Protein AF-A0A6M0R9J8-F1 (afdb_monomer)

pLDDT: mean 78.41, std 11.61, range [48.84, 94.06]

Secondary structure (DSSP, 8-state):
--SSHHHHHHHHHHHHHHHHHHHHHHHHHHHHHHHHHHHHHHHHHHHHHHS-HHHHHHHHHHHHHHHHHHHHHHHHHHHHH----TTHHHHHHHHHHHHHHHH--SHHHHHHHHHHHHHHHHHHHHHHHHHHHHHHHHHTT--

Foldseek 3Di:
DPPPVVVVVVVVVVVVVVLLVVLVVLLVVLVVVLVVLVVVLVVLVVVLVVDDDVVNVVSVLVSLVSVLVSVVSNVSSVPSNPPCVVPVVVSVLVSLVSNCVSPVPDPVSSVVSVVVSVVSVVVVVVVVVVVVVVVVVVVVVVD

Sequence (143 aa):
MKNSNNYLENFKSKIISVVMWVEIILAIIIIISVILGSKDLIDFIIQIFSLSAVSSYDMFQKFLSHILLLVIGLEMALMLVKHTPNSIMEVMLYAVARKLLVYGTSALEILLGVLSLVCIFFIKRYLVSSKNDNLIKNENISN

Structure (mmCIF, N/CA/C/O backbone):
data_AF-A0A6M0R9J8-F1
#
_entry.id   AF-A0A6M0R9J8-F1
#
loop_
_atom_site.group_PDB
_atom_site.id
_atom_site.type_symbol
_atom_site.label_atom_id
_atom_site.label_alt_id
_atom_site.label_comp_id
_atom_site.label_asym_id
_atom_site.label_entity_id
_atom_site.label_seq_id
_atom_site.pdbx_PDB_ins_code
_atom_site.Cartn_x
_atom_site.Cartn_y
_atom_site.Cartn_z
_atom_site.occupancy
_atom_site.B_iso_or_equiv
_atom_site.auth_seq_id
_atom_site.auth_comp_id
_atom_site.auth_asym_id
_atom_site.auth_atom_id
_atom_site.pdbx_PDB_model_num
ATOM 1 N N . MET A 1 1 ? -26.645 -5.667 40.399 1.00 48.84 1 MET A N 1
ATOM 2 C CA . MET A 1 1 ? -26.112 -6.217 39.130 1.00 48.84 1 MET A CA 1
ATOM 3 C C . MET A 1 1 ? -25.477 -5.093 38.282 1.00 48.84 1 MET A C 1
ATOM 5 O O . MET A 1 1 ? -25.949 -4.806 37.196 1.00 48.84 1 MET A O 1
ATOM 9 N N . LYS A 1 2 ? -24.442 -4.398 38.801 1.00 51.31 2 LYS A N 1
ATOM 10 C CA . LYS A 1 2 ? -23.840 -3.176 38.194 1.00 51.31 2 LYS A CA 1
ATOM 11 C C . LYS A 1 2 ? -22.296 -3.216 38.129 1.00 51.31 2 LYS A C 1
ATOM 13 O O . LYS A 1 2 ? -21.668 -2.204 37.861 1.00 51.31 2 LYS A O 1
ATOM 18 N N . ASN A 1 3 ? -21.675 -4.374 38.382 1.00 54.44 3 ASN A N 1
ATOM 19 C CA . ASN A 1 3 ? -20.216 -4.469 38.551 1.00 54.44 3 ASN A CA 1
ATOM 20 C C . ASN A 1 3 ? -19.460 -5.053 37.339 1.00 54.44 3 ASN A C 1
ATOM 22 O O . ASN A 1 3 ? -18.245 -4.949 37.282 1.00 54.44 3 ASN A O 1
ATOM 26 N N . SER A 1 4 ? -20.150 -5.647 36.355 1.00 58.75 4 SER A N 1
ATOM 27 C CA . SER A 1 4 ? -19.496 -6.271 35.187 1.00 58.75 4 SER A CA 1
ATOM 28 C C . SER A 1 4 ? -19.089 -5.261 34.096 1.00 58.75 4 SER A C 1
ATOM 30 O O . SER A 1 4 ? -18.070 -5.462 33.441 1.00 58.75 4 SER A O 1
ATOM 32 N N . ASN A 1 5 ? -19.801 -4.133 33.959 1.00 63.78 5 ASN A N 1
ATOM 33 C CA . ASN A 1 5 ? -19.514 -3.126 32.922 1.00 63.78 5 ASN A CA 1
ATOM 34 C C . ASN A 1 5 ? -18.156 -2.423 33.097 1.00 63.78 5 ASN A C 1
ATOM 36 O O . ASN A 1 5 ? -17.484 -2.148 32.109 1.00 63.78 5 ASN A O 1
ATOM 40 N N . ASN A 1 6 ? -17.701 -2.183 34.332 1.00 66.69 6 ASN A N 1
ATOM 41 C CA . ASN A 1 6 ? -16.452 -1.445 34.563 1.00 66.69 6 ASN A CA 1
ATOM 42 C C . ASN A 1 6 ? -15.194 -2.220 34.134 1.00 66.69 6 ASN A C 1
ATOM 44 O O . ASN A 1 6 ? -14.208 -1.609 33.729 1.00 66.69 6 ASN A O 1
ATOM 48 N N . TYR A 1 7 ? -15.200 -3.555 34.195 1.00 69.81 7 TYR A N 1
ATOM 49 C CA . TYR A 1 7 ? -14.038 -4.352 33.782 1.00 69.81 7 TYR A CA 1
ATOM 50 C C . TYR A 1 7 ? -13.882 -4.398 32.258 1.00 69.81 7 TYR A C 1
ATOM 52 O O . TYR A 1 7 ? -12.762 -4.339 31.756 1.00 69.81 7 TYR A O 1
ATOM 60 N N . LEU A 1 8 ? -14.996 -4.449 31.522 1.00 72.50 8 LEU A N 1
ATOM 61 C CA . LEU A 1 8 ? -14.995 -4.471 30.057 1.00 72.50 8 LEU A CA 1
ATOM 62 C C . LEU A 1 8 ? -14.571 -3.123 29.466 1.00 72.50 8 LEU A C 1
ATOM 64 O O . LEU A 1 8 ? -13.773 -3.097 28.532 1.00 72.50 8 LEU A O 1
ATOM 68 N N . GLU A 1 9 ? -15.035 -2.012 30.038 1.00 75.56 9 GLU A N 1
ATOM 69 C CA . GLU A 1 9 ? -14.659 -0.665 29.589 1.00 75.56 9 GLU A CA 1
ATOM 70 C C . GLU A 1 9 ? -13.167 -0.371 29.832 1.00 75.56 9 GLU A C 1
ATOM 72 O O . GLU A 1 9 ? -12.474 0.121 28.941 1.00 75.56 9 GLU A O 1
ATOM 77 N N . ASN A 1 10 ? -12.627 -0.779 30.986 1.00 75.56 10 ASN A N 1
ATOM 78 C CA . ASN A 1 10 ? -11.199 -0.633 31.297 1.00 75.56 10 ASN A CA 1
ATOM 79 C C . ASN A 1 10 ? -10.288 -1.535 30.443 1.00 75.56 10 ASN A C 1
ATOM 81 O O . ASN A 1 10 ? -9.128 -1.201 30.197 1.00 75.56 10 ASN A O 1
ATOM 85 N N . PHE A 1 11 ? -10.784 -2.695 30.007 1.00 79.38 11 PHE A N 1
ATOM 86 C CA . PHE A 1 11 ? -10.034 -3.588 29.124 1.00 79.38 11 PHE A CA 1
ATOM 87 C C . PHE A 1 11 ? -10.043 -3.085 27.676 1.00 79.38 11 PHE A C 1
ATOM 89 O O . PHE A 1 11 ? -8.996 -3.054 27.028 1.00 79.38 11 PHE A O 1
ATOM 96 N N . LYS A 1 12 ? -11.199 -2.608 27.193 1.00 80.44 12 LYS A N 1
ATOM 97 C CA . LYS A 1 12 ? -11.328 -1.975 25.874 1.00 80.44 12 LYS A CA 1
ATOM 98 C C . LYS A 1 12 ? -10.417 -0.760 25.736 1.00 80.44 12 LYS A C 1
ATOM 100 O O . LYS A 1 12 ? -9.701 -0.667 24.745 1.00 80.44 12 LYS A O 1
ATOM 105 N N . SER A 1 13 ? -10.401 0.136 26.724 1.00 81.94 13 SER A N 1
ATOM 106 C CA . SER A 1 13 ? -9.559 1.337 26.672 1.00 81.94 13 SER A CA 1
ATOM 107 C C . SER A 1 13 ? -8.068 0.993 26.599 1.00 81.94 13 SER A C 1
ATOM 109 O O . SER A 1 13 ? -7.359 1.556 25.767 1.00 81.94 13 SER A O 1
ATOM 111 N N . LYS A 1 14 ? -7.605 -0.003 27.369 1.00 84.62 14 LYS A N 1
ATOM 112 C CA . LYS A 1 14 ? -6.225 -0.507 27.283 1.00 84.62 14 LYS A CA 1
ATOM 113 C C . LYS A 1 14 ? -5.882 -1.073 25.908 1.00 84.62 14 LYS A C 1
ATOM 115 O O . LYS A 1 14 ? -4.809 -0.769 25.396 1.00 84.62 14 LYS A O 1
ATOM 120 N N . ILE A 1 15 ? -6.768 -1.871 25.308 1.00 86.62 15 ILE A N 1
ATOM 121 C CA . ILE A 1 15 ? -6.542 -2.424 23.964 1.00 86.62 15 ILE A CA 1
ATOM 122 C C . ILE A 1 15 ? -6.439 -1.299 22.938 1.00 86.62 15 ILE A C 1
ATOM 124 O O . ILE A 1 15 ? -5.500 -1.287 22.150 1.00 86.62 15 ILE A O 1
ATOM 128 N N . ILE A 1 16 ? -7.358 -0.333 22.982 1.00 86.44 16 ILE A N 1
ATOM 129 C CA . ILE A 1 16 ? -7.366 0.805 22.056 1.00 86.44 16 ILE A CA 1
ATOM 130 C C . ILE A 1 16 ? -6.059 1.597 22.176 1.00 86.44 16 ILE A C 1
ATOM 132 O O . ILE A 1 16 ? -5.439 1.912 21.165 1.00 86.44 16 ILE A O 1
ATOM 136 N N . SER A 1 17 ? -5.579 1.853 23.397 1.00 85.62 17 SER A N 1
ATOM 137 C CA . SER A 1 17 ? -4.287 2.513 23.606 1.00 85.62 17 SER A CA 1
ATOM 138 C C . SER A 1 17 ? -3.111 1.724 23.027 1.00 85.62 17 SER A C 1
ATOM 140 O O . SER A 1 17 ? -2.247 2.322 22.393 1.00 85.62 17 SER A O 1
ATOM 142 N N . VAL A 1 18 ? -3.068 0.401 23.207 1.00 89.56 18 VAL A N 1
ATOM 143 C CA . VAL A 1 18 ? -1.998 -0.443 22.642 1.00 89.56 18 VAL A CA 1
ATOM 144 C C . VAL A 1 18 ? -2.043 -0.448 21.113 1.00 89.56 18 VAL A C 1
ATOM 146 O O . VAL A 1 18 ? -0.998 -0.329 20.479 1.00 89.56 18 VAL A O 1
ATOM 149 N N . VAL A 1 19 ? -3.236 -0.536 20.521 1.00 88.06 19 VAL A N 1
ATOM 150 C CA . VAL A 1 19 ? -3.420 -0.494 19.064 1.00 88.06 19 VAL A CA 1
ATOM 151 C C . VAL A 1 19 ? -2.920 0.831 18.493 1.00 88.06 19 VAL A C 1
ATOM 153 O O . VAL A 1 19 ? -2.105 0.802 17.577 1.00 88.06 19 VAL A O 1
ATOM 156 N N . MET A 1 20 ? -3.291 1.967 19.092 1.00 85.44 20 MET A N 1
ATOM 157 C CA . MET A 1 20 ? -2.808 3.282 18.646 1.00 85.44 20 MET A CA 1
ATOM 158 C C . MET A 1 20 ? -1.277 3.389 18.705 1.00 85.44 20 MET A C 1
ATOM 160 O O . MET A 1 20 ? -0.653 3.912 17.784 1.00 85.44 20 MET A O 1
ATOM 164 N N . TRP A 1 21 ? -0.649 2.861 19.761 1.00 90.38 21 TRP A N 1
ATOM 165 C CA . TRP A 1 21 ? 0.814 2.827 19.859 1.00 90.38 21 TRP A CA 1
ATOM 166 C C . TRP A 1 21 ? 1.456 2.000 18.740 1.00 90.38 21 TRP A C 1
ATOM 168 O O . TRP A 1 21 ? 2.450 2.429 18.152 1.00 90.38 21 TRP A O 1
ATOM 178 N N . VAL A 1 22 ? 0.886 0.836 18.422 1.00 90.19 22 VAL A N 1
ATOM 179 C CA . VAL A 1 22 ? 1.368 -0.025 17.333 1.00 90.19 22 VAL A CA 1
ATOM 180 C C . VAL A 1 22 ? 1.161 0.634 15.967 1.00 90.19 22 VAL A C 1
ATOM 182 O O . VAL A 1 22 ? 2.079 0.611 15.152 1.00 90.19 22 VAL A O 1
ATOM 185 N N . GLU A 1 23 ? 0.012 1.264 15.718 1.00 88.25 23 GLU A N 1
ATOM 186 C CA . GLU A 1 23 ? -0.278 1.977 14.464 1.00 88.25 23 GLU A CA 1
ATOM 187 C C . GLU A 1 23 ? 0.748 3.076 14.178 1.00 88.25 23 GLU A C 1
ATOM 189 O O . GLU A 1 23 ? 1.271 3.162 13.066 1.00 88.25 23 GLU A O 1
ATOM 194 N N . ILE A 1 24 ? 1.098 3.870 15.193 1.00 89.56 24 ILE A N 1
ATOM 195 C CA . ILE A 1 24 ? 2.099 4.938 15.074 1.00 89.56 24 ILE A CA 1
ATOM 196 C C . ILE A 1 24 ? 3.475 4.358 14.727 1.00 89.56 24 ILE A C 1
ATOM 198 O O . ILE A 1 24 ? 4.149 4.861 13.828 1.00 89.56 24 ILE A O 1
ATOM 202 N N . ILE A 1 25 ? 3.885 3.279 15.399 1.00 93.06 25 ILE A N 1
ATOM 203 C CA . ILE A 1 25 ? 5.167 2.610 15.132 1.00 93.06 25 ILE A CA 1
ATOM 204 C C . ILE A 1 25 ? 5.201 2.057 13.702 1.00 93.06 25 ILE A C 1
ATOM 206 O O . ILE A 1 25 ? 6.175 2.274 12.981 1.00 93.06 25 ILE A O 1
ATOM 210 N N . LEU A 1 26 ? 4.136 1.379 13.269 1.00 91.38 26 LEU A N 1
ATOM 211 C CA . LEU A 1 26 ? 4.034 0.820 11.920 1.00 91.38 26 LEU A CA 1
ATOM 212 C C . LEU A 1 26 ? 4.066 1.913 10.849 1.00 91.38 26 LEU A C 1
ATOM 214 O O . LEU A 1 26 ? 4.793 1.778 9.866 1.00 91.38 26 LEU A O 1
ATOM 218 N N . ALA A 1 27 ? 3.343 3.016 11.050 1.00 90.56 27 ALA A N 1
ATOM 219 C CA . ALA A 1 27 ? 3.365 4.147 10.131 1.00 90.56 27 ALA A CA 1
ATOM 220 C C . ALA A 1 27 ? 4.778 4.742 9.997 1.00 90.56 27 ALA A C 1
ATOM 222 O O . ALA A 1 27 ? 5.226 4.998 8.880 1.00 90.56 27 ALA A O 1
ATOM 223 N N . ILE A 1 28 ? 5.513 4.893 11.105 1.00 92.94 28 ILE A N 1
ATOM 224 C CA . ILE A 1 28 ? 6.906 5.372 11.090 1.00 92.94 28 ILE A CA 1
ATOM 225 C C . ILE A 1 28 ? 7.809 4.420 10.300 1.00 92.94 28 ILE A C 1
ATOM 227 O O . ILE A 1 28 ? 8.583 4.877 9.457 1.00 92.94 28 ILE A O 1
ATOM 231 N N . ILE A 1 29 ? 7.700 3.107 10.532 1.00 94.06 29 ILE A N 1
ATOM 232 C CA . ILE A 1 29 ? 8.488 2.099 9.807 1.00 94.06 29 ILE A CA 1
ATOM 233 C C . ILE A 1 29 ? 8.236 2.209 8.303 1.00 94.06 29 ILE A C 1
ATOM 235 O O . ILE A 1 29 ? 9.190 2.275 7.531 1.00 94.06 29 ILE A O 1
ATOM 239 N N . ILE A 1 30 ? 6.970 2.293 7.888 1.00 92.06 30 ILE A N 1
ATOM 240 C CA . ILE A 1 30 ? 6.610 2.402 6.472 1.00 92.06 30 ILE A CA 1
ATOM 241 C C . ILE A 1 30 ? 7.169 3.692 5.858 1.00 92.06 30 ILE A C 1
ATOM 243 O O . ILE A 1 30 ? 7.724 3.648 4.762 1.00 92.06 30 ILE A O 1
ATOM 247 N N . ILE A 1 31 ? 7.084 4.828 6.559 1.00 91.62 31 ILE A N 1
ATOM 248 C CA . ILE A 1 31 ? 7.653 6.100 6.084 1.00 91.62 31 ILE A CA 1
ATOM 249 C C . ILE A 1 31 ? 9.165 5.968 5.865 1.00 91.62 31 ILE A C 1
ATOM 251 O O . ILE A 1 31 ? 9.670 6.378 4.820 1.00 91.62 31 ILE A O 1
ATOM 255 N N . ILE A 1 32 ? 9.890 5.352 6.804 1.00 93.88 32 ILE A N 1
ATOM 256 C CA . ILE A 1 32 ? 11.332 5.110 6.664 1.00 93.88 32 ILE A CA 1
ATOM 257 C C . ILE A 1 32 ? 11.613 4.197 5.465 1.00 93.88 32 ILE A C 1
ATOM 259 O O . ILE A 1 32 ? 12.485 4.509 4.655 1.00 93.88 32 ILE A O 1
ATOM 263 N N . SER A 1 33 ? 10.862 3.103 5.306 1.00 92.00 33 SER A N 1
ATOM 264 C CA . SER A 1 33 ? 10.999 2.203 4.155 1.00 92.00 33 SER A CA 1
ATOM 265 C C . SER A 1 33 ? 10.772 2.923 2.827 1.00 92.00 33 SER A C 1
ATOM 267 O O . SER A 1 33 ? 11.510 2.681 1.874 1.00 92.00 33 SER A O 1
ATOM 269 N N . VAL A 1 34 ? 9.802 3.840 2.765 1.00 92.44 34 VAL A N 1
ATOM 270 C CA . VAL A 1 34 ? 9.545 4.640 1.563 1.00 92.44 34 VAL A CA 1
ATOM 271 C C . VAL A 1 34 ? 10.720 5.566 1.257 1.00 92.44 34 VAL A C 1
ATOM 273 O O . VAL A 1 34 ? 11.142 5.653 0.106 1.00 92.44 34 VAL A O 1
ATOM 276 N N . ILE A 1 35 ? 11.283 6.232 2.267 1.00 92.31 35 ILE A N 1
ATOM 277 C CA . ILE A 1 35 ? 12.450 7.109 2.090 1.00 92.31 35 ILE A CA 1
ATOM 278 C C . ILE A 1 35 ? 13.650 6.308 1.572 1.00 92.31 35 ILE A C 1
ATOM 280 O O . ILE A 1 35 ? 14.307 6.737 0.625 1.00 92.31 35 ILE A O 1
ATOM 284 N N . LEU A 1 36 ? 13.911 5.133 2.151 1.00 91.62 36 LEU A N 1
ATOM 285 C CA . LEU A 1 36 ? 15.013 4.268 1.726 1.00 91.62 36 LEU A CA 1
ATOM 286 C C . LEU A 1 36 ? 14.816 3.762 0.291 1.00 91.62 36 LEU A C 1
ATOM 288 O O . LEU A 1 36 ? 15.721 3.914 -0.524 1.00 91.62 36 LEU A O 1
ATOM 292 N N . GLY A 1 37 ? 13.630 3.251 -0.048 1.00 87.12 37 GLY A N 1
ATOM 293 C CA . GLY A 1 37 ? 13.341 2.762 -1.401 1.00 87.12 37 GLY A CA 1
ATOM 294 C C . GLY A 1 37 ? 13.251 3.871 -2.456 1.00 87.12 37 GLY A C 1
ATOM 295 O O . GLY A 1 37 ? 13.445 3.614 -3.641 1.00 87.12 37 GLY A O 1
ATOM 296 N N . SER A 1 38 ? 13.017 5.124 -2.049 1.00 88.50 38 SER A N 1
ATOM 297 C CA . SER A 1 38 ? 13.049 6.274 -2.964 1.00 88.50 38 SER A CA 1
ATOM 298 C C . SER A 1 38 ? 14.453 6.558 -3.499 1.00 88.50 38 SER A C 1
ATOM 300 O O . SER A 1 38 ? 14.583 7.133 -4.577 1.00 88.50 38 SER A O 1
ATOM 302 N N . LYS A 1 39 ? 15.507 6.150 -2.780 1.00 87.88 39 LYS A N 1
ATOM 303 C CA . LYS A 1 39 ? 16.889 6.287 -3.252 1.00 87.88 39 LYS A CA 1
ATOM 304 C C . LYS A 1 39 ? 17.138 5.426 -4.492 1.00 87.88 39 LYS A C 1
ATOM 306 O O . LYS A 1 39 ? 17.702 5.922 -5.462 1.00 87.88 39 LYS A O 1
ATOM 311 N N . ASP A 1 40 ? 16.641 4.192 -4.487 1.00 83.69 40 ASP A N 1
A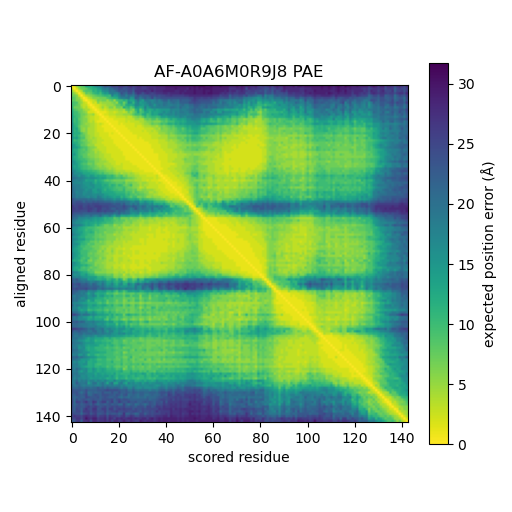TOM 312 C CA . ASP A 1 40 ? 16.834 3.233 -5.581 1.00 83.69 40 ASP A CA 1
ATOM 313 C C . ASP A 1 40 ? 16.218 3.740 -6.899 1.00 83.69 40 ASP A C 1
ATOM 315 O O . ASP A 1 40 ? 16.737 3.483 -7.985 1.00 83.69 40 ASP A O 1
ATOM 319 N N . LEU A 1 41 ? 15.146 4.539 -6.822 1.00 85.25 41 LEU A N 1
ATOM 320 C CA . LEU A 1 41 ? 14.531 5.169 -7.995 1.00 85.25 41 LEU A CA 1
ATOM 321 C C . LEU A 1 41 ? 15.476 6.123 -8.735 1.00 85.25 41 LEU A C 1
ATOM 323 O O . LEU A 1 41 ? 15.404 6.220 -9.960 1.00 85.25 41 LEU A O 1
ATOM 327 N N . ILE A 1 42 ? 16.340 6.836 -8.011 1.00 83.81 42 ILE A N 1
ATOM 328 C CA . ILE A 1 42 ? 17.287 7.791 -8.600 1.00 83.81 42 ILE A CA 1
ATOM 329 C C . ILE A 1 42 ? 18.313 7.032 -9.448 1.00 83.81 42 ILE A C 1
ATOM 331 O O . ILE A 1 42 ? 18.597 7.431 -10.579 1.00 83.81 42 ILE A O 1
ATOM 335 N N . ASP A 1 43 ? 18.789 5.894 -8.943 1.00 81.75 43 ASP A N 1
ATOM 336 C CA . ASP A 1 43 ? 19.724 5.024 -9.657 1.00 81.75 43 ASP A CA 1
ATOM 337 C C . ASP A 1 43 ? 19.078 4.413 -10.914 1.00 81.75 43 ASP A C 1
ATOM 339 O O . ASP A 1 43 ? 19.713 4.349 -11.972 1.00 81.75 43 ASP A O 1
ATOM 343 N N . PHE A 1 44 ? 17.790 4.047 -10.849 1.00 81.12 44 PHE A N 1
ATOM 344 C CA . PHE A 1 44 ? 17.030 3.585 -12.018 1.00 81.12 44 PHE A CA 1
ATOM 345 C C . PHE A 1 44 ? 16.917 4.649 -13.118 1.00 81.12 44 PHE A C 1
ATOM 347 O O . PHE A 1 44 ? 17.079 4.323 -14.294 1.00 81.12 44 PHE A O 1
ATOM 354 N N . ILE A 1 45 ? 16.669 5.916 -12.765 1.00 78.94 45 ILE A N 1
ATOM 355 C CA . ILE A 1 45 ? 16.550 7.011 -13.744 1.00 78.94 45 ILE A CA 1
ATOM 356 C C . ILE A 1 45 ? 17.858 7.177 -14.524 1.00 78.94 45 ILE A C 1
ATOM 358 O O . ILE A 1 45 ? 17.835 7.273 -15.751 1.00 78.94 45 ILE A O 1
ATOM 362 N N . ILE A 1 46 ? 19.000 7.156 -13.834 1.00 80.44 46 ILE A N 1
ATOM 363 C CA . ILE A 1 46 ? 20.320 7.299 -14.465 1.00 80.44 46 ILE A CA 1
ATOM 364 C C . ILE A 1 46 ? 20.591 6.138 -15.433 1.00 80.44 46 ILE A C 1
ATOM 366 O O . ILE A 1 46 ? 21.100 6.357 -16.533 1.00 80.44 46 ILE A O 1
ATOM 370 N N . GLN A 1 47 ? 20.219 4.911 -15.058 1.00 76.56 47 GLN A N 1
ATOM 371 C CA . GLN A 1 47 ? 20.390 3.735 -15.916 1.00 76.56 47 GLN A CA 1
ATOM 372 C C . GLN A 1 47 ? 19.478 3.774 -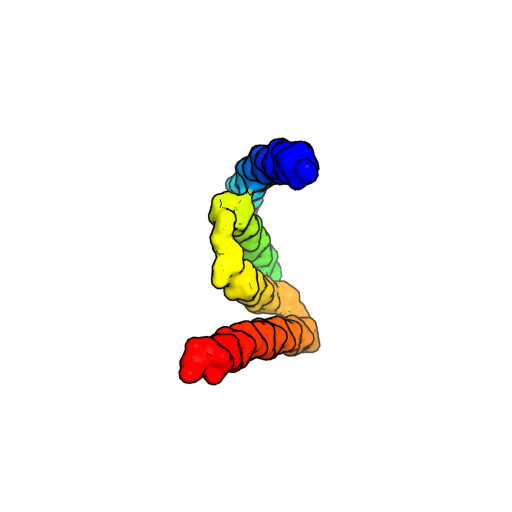17.150 1.00 76.56 47 GLN A C 1
ATOM 374 O O . GLN A 1 47 ? 19.938 3.499 -18.255 1.00 76.56 47 GLN A O 1
ATOM 379 N N . ILE A 1 48 ? 18.210 4.172 -17.012 1.00 74.75 48 ILE A N 1
ATOM 380 C CA . ILE A 1 48 ? 17.270 4.245 -18.145 1.00 74.75 48 ILE A CA 1
ATOM 381 C C . ILE A 1 48 ? 17.764 5.215 -19.230 1.00 74.75 48 ILE A C 1
ATOM 383 O O . ILE A 1 48 ? 17.603 4.925 -20.416 1.00 74.75 48 ILE A O 1
ATOM 387 N N . PHE A 1 49 ? 18.401 6.327 -18.844 1.00 70.44 49 PHE A N 1
ATOM 388 C CA . PHE A 1 49 ? 18.944 7.315 -19.783 1.00 70.44 49 PHE A CA 1
ATOM 389 C C . PHE A 1 49 ? 20.208 6.856 -20.531 1.00 70.44 49 PHE A C 1
ATOM 391 O O . PHE A 1 49 ? 20.523 7.445 -21.565 1.00 70.44 49 PHE A O 1
ATOM 398 N N . SER A 1 50 ? 20.931 5.835 -20.051 1.00 70.38 50 SER A N 1
ATOM 399 C CA . SER A 1 50 ? 22.177 5.372 -20.688 1.00 70.38 50 SER A CA 1
ATOM 400 C C . SER A 1 50 ? 22.028 4.099 -21.534 1.00 70.38 50 SER A C 1
ATOM 402 O O . SER A 1 50 ? 22.959 3.739 -22.255 1.00 70.38 50 SER A O 1
ATOM 404 N N . LEU A 1 51 ? 20.868 3.428 -21.491 1.00 66.06 51 LEU A N 1
ATOM 405 C CA . LEU A 1 51 ? 20.630 2.148 -22.169 1.00 66.06 51 LEU A CA 1
ATOM 406 C C . LEU A 1 51 ? 19.870 2.277 -23.506 1.00 66.06 51 LEU A C 1
ATOM 408 O O . LEU A 1 51 ? 19.076 3.184 -23.735 1.00 66.06 51 LEU A O 1
ATOM 412 N N . SER A 1 52 ? 20.079 1.295 -24.390 1.00 62.06 52 SER A N 1
ATOM 413 C CA . SER A 1 52 ? 19.394 1.155 -25.686 1.00 62.06 52 SER A CA 1
ATOM 414 C C . SER A 1 52 ? 17.874 0.909 -25.571 1.00 62.06 52 SER A C 1
ATOM 416 O O . SER A 1 52 ? 17.385 0.410 -24.556 1.00 62.06 52 SER A O 1
ATOM 418 N N . ALA A 1 53 ? 17.117 1.206 -26.637 1.00 62.25 53 AL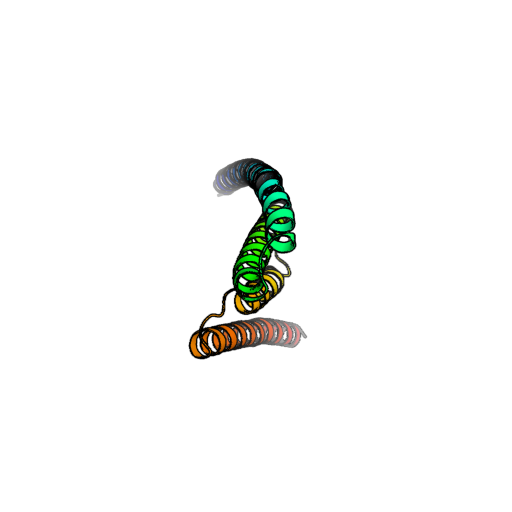A A N 1
ATOM 419 C CA . ALA A 1 53 ? 15.646 1.285 -26.631 1.00 62.25 53 ALA A CA 1
ATOM 420 C C . ALA A 1 53 ? 14.896 0.031 -26.123 1.00 62.25 53 ALA A C 1
ATOM 422 O O . ALA A 1 53 ? 13.879 0.167 -25.449 1.00 62.25 53 ALA A O 1
ATOM 423 N N . VAL A 1 54 ? 15.386 -1.186 -26.392 1.00 60.25 54 VAL A N 1
ATOM 424 C CA . VAL A 1 54 ? 14.702 -2.433 -25.979 1.00 60.25 54 VAL A CA 1
ATOM 425 C C . VAL A 1 54 ? 14.890 -2.720 -24.486 1.00 60.25 54 VAL A C 1
ATOM 427 O O . VAL A 1 54 ? 13.932 -3.048 -23.791 1.00 60.25 54 VAL A O 1
ATOM 430 N N . SER A 1 55 ? 16.100 -2.522 -23.958 1.00 67.50 55 SER A N 1
ATOM 431 C CA . SER A 1 55 ? 16.378 -2.612 -22.517 1.00 67.50 55 SER A CA 1
ATOM 432 C C . SER A 1 55 ? 15.701 -1.501 -21.709 1.00 67.50 55 SER A C 1
ATOM 434 O O . SER A 1 55 ? 15.439 -1.674 -20.523 1.00 67.50 55 SER A O 1
ATOM 436 N N . SER A 1 56 ? 15.391 -0.373 -22.353 1.00 73.19 56 SER A N 1
ATOM 437 C CA . SER A 1 56 ? 14.734 0.766 -21.712 1.00 73.19 56 SER A CA 1
ATOM 438 C C . SER A 1 56 ? 13.296 0.442 -21.281 1.00 73.19 56 SER A C 1
ATOM 440 O O . SER A 1 56 ? 12.885 0.867 -20.207 1.00 73.19 56 SER A O 1
ATOM 442 N N . TYR A 1 57 ? 12.554 -0.380 -22.039 1.00 78.25 57 TYR A N 1
ATOM 443 C CA . TYR A 1 57 ? 11.172 -0.745 -21.691 1.00 78.25 57 TYR A CA 1
ATOM 444 C C . TYR A 1 57 ? 11.075 -1.613 -20.424 1.00 78.25 57 TYR A C 1
ATOM 446 O O . TYR A 1 57 ? 10.309 -1.288 -19.520 1.00 78.25 57 TYR A O 1
ATOM 454 N N . ASP A 1 58 ? 11.882 -2.676 -20.317 1.00 79.88 58 ASP A N 1
ATOM 455 C CA . ASP A 1 58 ? 11.905 -3.548 -19.126 1.00 79.88 58 ASP A CA 1
ATOM 456 C C . ASP A 1 58 ? 12.388 -2.787 -17.878 1.00 79.88 58 ASP A C 1
ATOM 458 O O . ASP A 1 58 ? 11.820 -2.912 -16.790 1.00 79.88 58 ASP A O 1
ATOM 462 N N . MET A 1 59 ? 13.392 -1.917 -18.038 1.00 80.38 59 MET A N 1
ATOM 463 C CA . MET A 1 59 ? 13.862 -1.056 -16.948 1.00 80.38 59 MET A CA 1
ATOM 464 C C . MET A 1 59 ? 12.813 -0.021 -16.539 1.00 80.38 59 MET A C 1
ATOM 466 O O . MET A 1 59 ? 12.615 0.211 -15.347 1.00 80.38 59 MET A O 1
ATOM 470 N N . PHE A 1 60 ? 12.083 0.551 -17.497 1.00 81.69 60 PHE A N 1
ATOM 471 C CA . PHE A 1 60 ? 10.977 1.462 -17.218 1.00 81.69 60 PHE A CA 1
ATOM 472 C C . PHE A 1 60 ? 9.821 0.760 -16.494 1.00 81.69 60 PHE A C 1
ATOM 474 O O . PHE A 1 60 ? 9.260 1.317 -15.550 1.00 81.69 60 PHE A O 1
ATOM 481 N N . GLN A 1 61 ? 9.505 -0.487 -16.856 1.00 83.31 61 GLN A N 1
ATOM 482 C CA . GLN A 1 61 ? 8.512 -1.288 -16.141 1.00 83.31 61 GLN A CA 1
ATOM 483 C C . GLN A 1 61 ? 8.941 -1.555 -14.689 1.00 83.31 61 GLN A C 1
ATOM 485 O O . GLN A 1 61 ? 8.139 -1.373 -13.771 1.00 83.31 61 GLN A O 1
ATOM 490 N N . LYS A 1 62 ? 10.209 -1.918 -14.454 1.00 84.38 62 LYS A N 1
ATOM 491 C CA . LYS A 1 62 ? 10.780 -2.109 -13.104 1.00 84.38 62 LYS A CA 1
ATOM 492 C C . LYS A 1 62 ? 10.798 -0.824 -12.275 1.00 84.38 62 LYS A C 1
ATOM 494 O O . LYS A 1 62 ? 10.518 -0.862 -11.075 1.00 84.38 62 LYS A O 1
ATOM 499 N N . PHE A 1 63 ? 11.071 0.307 -12.917 1.00 85.44 63 PHE A N 1
ATOM 500 C CA . PHE A 1 63 ? 11.002 1.630 -12.308 1.00 85.44 63 PHE A CA 1
ATOM 501 C C . PHE A 1 63 ? 9.571 1.988 -11.887 1.00 85.44 63 PHE A C 1
ATOM 503 O O . PHE A 1 63 ? 9.334 2.317 -10.724 1.00 85.44 63 PHE A O 1
ATOM 510 N N . LEU A 1 64 ? 8.597 1.847 -12.794 1.00 86.44 64 LEU A N 1
ATOM 511 C CA . LEU A 1 64 ? 7.181 2.051 -12.479 1.00 86.44 64 LEU A CA 1
ATOM 512 C C . LEU A 1 64 ? 6.730 1.127 -11.346 1.00 86.44 64 LEU A C 1
ATOM 514 O O . LEU A 1 64 ? 6.056 1.568 -10.420 1.00 86.44 64 LEU A O 1
ATOM 518 N N . SER A 1 65 ? 7.147 -0.136 -11.391 1.00 86.06 65 SER A N 1
ATOM 519 C CA . SER A 1 65 ? 6.903 -1.135 -10.357 1.00 86.06 65 SER A CA 1
ATOM 520 C C . SER A 1 65 ? 7.378 -0.667 -8.972 1.00 86.06 65 SER A C 1
ATOM 522 O O . SER A 1 65 ? 6.600 -0.722 -8.016 1.00 86.06 65 SER A O 1
ATOM 524 N N . HIS A 1 66 ? 8.607 -0.156 -8.856 1.00 88.44 66 HIS A N 1
ATOM 525 C CA . HIS A 1 66 ? 9.118 0.385 -7.593 1.00 88.44 66 HIS A CA 1
ATOM 526 C C . HIS A 1 66 ? 8.322 1.605 -7.124 1.00 88.44 66 HIS A C 1
ATOM 528 O O . HIS A 1 66 ? 7.945 1.675 -5.955 1.00 88.44 66 HIS A O 1
ATOM 534 N N . ILE A 1 67 ? 7.992 2.533 -8.029 1.00 89.06 67 ILE A N 1
ATOM 535 C CA . ILE A 1 67 ? 7.170 3.704 -7.690 1.00 89.06 67 ILE A CA 1
ATOM 536 C C . ILE A 1 67 ? 5.812 3.272 -7.145 1.00 89.06 67 ILE A C 1
ATOM 538 O O . ILE A 1 67 ? 5.365 3.788 -6.122 1.00 89.06 67 ILE A O 1
ATOM 542 N N . LEU A 1 68 ? 5.148 2.323 -7.806 1.00 87.69 68 LEU A N 1
ATOM 543 C CA . LEU A 1 68 ? 3.849 1.833 -7.361 1.00 87.69 68 LEU A CA 1
ATOM 544 C C . LEU A 1 68 ? 3.917 1.216 -5.971 1.00 87.69 68 LEU A C 1
ATOM 546 O O . LEU A 1 68 ? 3.034 1.470 -5.155 1.00 87.69 68 LEU A O 1
ATOM 550 N N . LEU A 1 69 ? 4.963 0.438 -5.694 1.00 87.06 69 LEU A N 1
ATOM 551 C CA . LEU A 1 69 ? 5.168 -0.167 -4.385 1.00 87.06 69 LEU A CA 1
ATOM 552 C C . LEU A 1 69 ? 5.339 0.898 -3.290 1.00 87.06 69 LEU A C 1
ATOM 554 O O . LEU A 1 69 ? 4.739 0.779 -2.223 1.00 87.06 69 LEU A O 1
ATOM 558 N N . LEU A 1 70 ? 6.088 1.965 -3.576 1.00 90.06 70 LEU A N 1
ATOM 559 C CA . LEU A 1 70 ? 6.279 3.088 -2.654 1.00 90.06 70 LEU A CA 1
ATOM 560 C C . LEU A 1 70 ? 4.983 3.874 -2.422 1.00 90.06 70 LEU A C 1
ATOM 562 O O . LEU A 1 70 ? 4.671 4.210 -1.280 1.00 90.06 70 LEU A O 1
ATOM 566 N N . VAL A 1 71 ? 4.195 4.120 -3.474 1.00 87.56 71 VAL A N 1
ATOM 567 C CA . VAL A 1 71 ? 2.885 4.781 -3.352 1.00 87.56 71 VAL A CA 1
ATOM 568 C C . VAL A 1 71 ? 1.927 3.950 -2.499 1.00 87.56 71 VAL A C 1
ATOM 570 O O . VAL A 1 71 ? 1.283 4.502 -1.612 1.00 87.56 71 VAL A O 1
ATOM 573 N N . ILE A 1 72 ? 1.871 2.632 -2.708 1.00 85.44 72 ILE A N 1
ATOM 574 C CA . ILE A 1 72 ? 1.036 1.734 -1.896 1.00 85.44 72 ILE A CA 1
ATOM 575 C C . ILE A 1 72 ? 1.491 1.753 -0.430 1.00 85.44 72 ILE A C 1
ATOM 577 O O .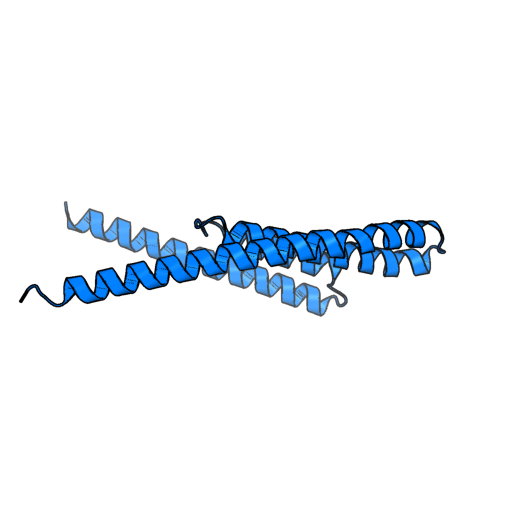 ILE A 1 72 ? 0.654 1.799 0.469 1.00 85.44 72 ILE A O 1
ATOM 581 N N . GLY A 1 73 ? 2.804 1.766 -0.176 1.00 86.88 73 GLY A N 1
ATOM 582 C CA . GLY A 1 73 ? 3.349 1.929 1.173 1.00 86.88 73 GLY A CA 1
ATOM 583 C C . GLY A 1 73 ? 2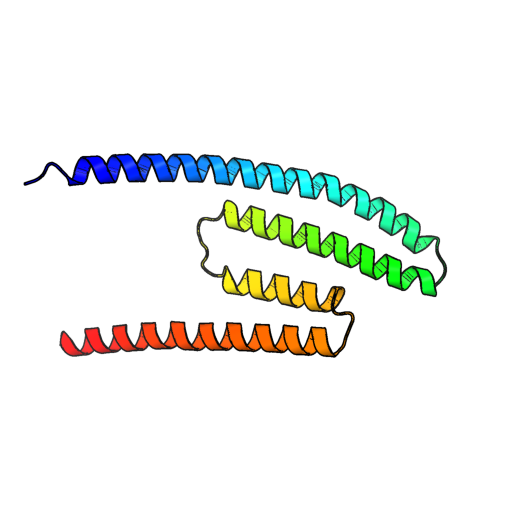.873 3.227 1.832 1.00 86.88 73 GLY A C 1
ATOM 584 O O . GLY A 1 73 ? 2.334 3.201 2.936 1.00 86.88 73 GLY A O 1
ATOM 585 N N . LEU A 1 74 ? 2.983 4.359 1.134 1.00 87.75 74 LEU A N 1
ATOM 586 C CA . LEU A 1 74 ? 2.499 5.651 1.631 1.00 87.75 74 LEU A CA 1
ATOM 587 C C . LEU A 1 74 ? 0.991 5.652 1.905 1.00 87.75 74 LEU A C 1
ATOM 589 O O . LEU A 1 74 ? 0.569 6.145 2.950 1.00 87.75 74 LEU A O 1
ATOM 593 N N . GLU A 1 75 ? 0.185 5.089 1.001 1.00 84.50 75 GLU A N 1
ATOM 594 C CA . GLU A 1 75 ? -1.263 4.959 1.190 1.00 84.50 75 GLU A CA 1
ATOM 595 C C . GLU A 1 75 ? -1.583 4.131 2.438 1.00 84.50 75 GLU A C 1
ATOM 597 O O . GLU A 1 75 ? -2.380 4.569 3.267 1.00 84.50 75 GLU A O 1
ATOM 602 N N . MET A 1 76 ? -0.903 2.997 2.642 1.00 82.19 76 MET A N 1
ATOM 603 C CA . MET A 1 76 ? -1.072 2.180 3.846 1.00 82.19 76 MET A CA 1
ATOM 604 C C . MET A 1 76 ? -0.685 2.931 5.123 1.00 82.19 76 MET A C 1
ATOM 606 O O . MET A 1 76 ? -1.436 2.887 6.094 1.00 82.19 76 MET A O 1
ATOM 610 N N . ALA A 1 77 ? 0.425 3.674 5.126 1.00 87.75 77 ALA A N 1
ATOM 611 C CA . ALA A 1 77 ? 0.805 4.502 6.273 1.00 87.75 77 ALA A CA 1
ATOM 612 C C . ALA A 1 77 ? -0.253 5.575 6.583 1.00 87.75 77 ALA A C 1
ATOM 614 O O . ALA A 1 77 ? -0.609 5.786 7.743 1.00 87.75 77 ALA A O 1
ATOM 615 N N . LEU A 1 78 ? -0.808 6.221 5.552 1.00 83.19 78 LEU A N 1
ATOM 616 C CA . LEU A 1 78 ? -1.865 7.220 5.713 1.00 83.19 78 LEU A CA 1
ATOM 617 C C . LEU A 1 78 ? -3.155 6.611 6.276 1.00 83.19 78 LEU A C 1
ATOM 619 O O . LEU A 1 78 ? -3.830 7.246 7.086 1.00 83.19 78 LEU A O 1
ATOM 623 N N . MET A 1 79 ? -3.487 5.389 5.854 1.00 83.19 79 MET A N 1
ATOM 624 C CA . MET A 1 79 ? -4.656 4.645 6.324 1.00 83.19 79 MET A CA 1
ATOM 625 C C . MET A 1 79 ? -4.505 4.135 7.759 1.00 83.19 79 MET A C 1
ATOM 627 O O . MET A 1 79 ? -5.507 4.059 8.460 1.00 83.19 79 MET A O 1
ATOM 631 N N . LEU A 1 80 ? -3.283 3.830 8.207 1.00 81.50 80 LEU A N 1
ATOM 632 C CA . LEU A 1 80 ? -3.009 3.482 9.606 1.00 81.50 80 LEU A CA 1
ATOM 633 C C . LEU A 1 80 ? -3.228 4.677 10.543 1.00 81.50 80 LEU A C 1
ATOM 635 O O . LEU A 1 80 ? -3.739 4.509 11.640 1.00 81.50 80 LEU A O 1
ATOM 639 N N . VAL A 1 81 ? -2.865 5.891 10.115 1.00 77.69 81 VAL A N 1
ATOM 640 C CA . VAL A 1 81 ? -2.962 7.095 10.963 1.00 77.69 81 VAL A CA 1
ATOM 641 C C . VAL A 1 81 ? -4.354 7.731 10.908 1.00 77.69 81 VAL A C 1
ATOM 643 O O . VAL A 1 81 ? -4.856 8.252 11.906 1.00 77.69 81 VAL A O 1
ATOM 646 N N . LYS A 1 82 ? -5.011 7.722 9.744 1.00 73.00 82 LYS A N 1
ATOM 647 C CA . LYS A 1 82 ? -6.381 8.224 9.622 1.00 73.0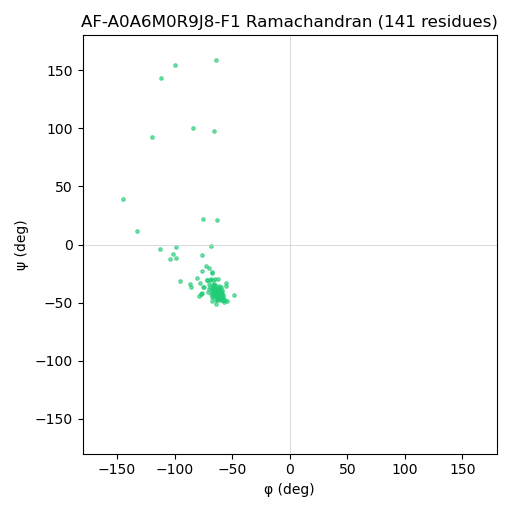0 82 LYS A CA 1
ATOM 648 C C . LYS A 1 82 ? -7.366 7.127 10.014 1.00 73.00 82 LYS A C 1
ATOM 650 O O . LYS A 1 82 ? -7.762 6.317 9.186 1.00 73.00 82 LYS A O 1
ATOM 655 N N . HIS A 1 83 ? -7.879 7.208 11.241 1.00 64.38 83 HIS A N 1
ATOM 656 C CA . HIS A 1 83 ? -8.951 6.360 11.794 1.00 64.38 83 HIS A CA 1
ATOM 657 C C . HIS A 1 83 ? -10.324 6.483 11.082 1.00 64.38 83 HIS A C 1
ATOM 659 O O . HIS A 1 83 ? -11.371 6.174 11.649 1.00 64.38 83 HIS A O 1
ATOM 665 N N . THR A 1 84 ? -10.357 6.954 9.835 1.00 60.72 84 THR A N 1
ATOM 666 C CA . THR A 1 84 ? -11.556 7.036 8.999 1.00 60.72 84 THR A CA 1
ATOM 667 C C . THR A 1 84 ? -11.368 6.198 7.736 1.00 60.72 84 THR A C 1
ATOM 669 O O . THR A 1 84 ? -10.906 6.692 6.707 1.00 60.72 84 THR A O 1
ATOM 672 N N . PRO A 1 85 ? -11.797 4.925 7.779 1.00 57.16 85 PRO A N 1
ATOM 673 C CA . PRO A 1 85 ? -11.732 3.987 6.666 1.00 57.16 85 PRO A CA 1
ATOM 674 C C . PRO A 1 85 ? -12.799 4.245 5.592 1.00 57.16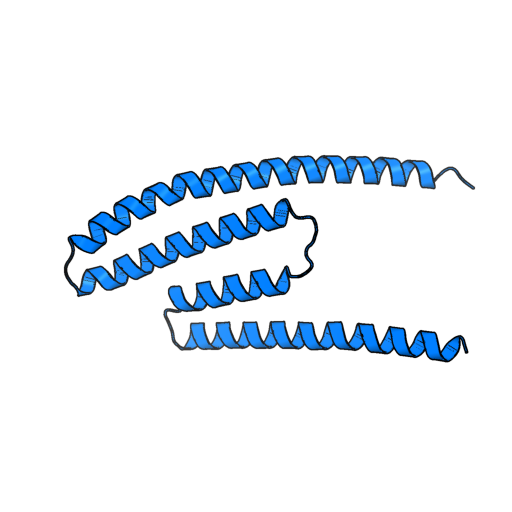 85 PRO A C 1
ATOM 676 O O . PRO A 1 85 ? -13.154 3.338 4.838 1.00 57.16 85 PRO A O 1
ATOM 679 N N . ASN A 1 86 ? -13.352 5.462 5.516 1.00 50.59 86 ASN A N 1
ATOM 680 C CA . ASN A 1 86 ? -14.583 5.727 4.768 1.00 50.59 86 ASN A CA 1
ATOM 681 C C . ASN A 1 86 ? -14.422 5.600 3.245 1.00 50.59 86 ASN A C 1
ATOM 683 O O . ASN A 1 86 ? -15.403 5.697 2.517 1.00 50.59 86 ASN A O 1
ATOM 687 N N . SER A 1 87 ? -13.208 5.302 2.780 1.00 58.03 87 SER A N 1
ATOM 688 C CA . SER A 1 87 ? -12.990 4.771 1.446 1.00 58.03 87 SER A CA 1
ATOM 689 C C . SER A 1 87 ? -11.840 3.762 1.361 1.00 58.03 87 SER A C 1
ATOM 691 O O . SER A 1 87 ? -11.129 3.748 0.362 1.00 58.03 87 SER A O 1
ATOM 693 N N . ILE A 1 88 ? -11.659 2.869 2.358 1.00 67.38 88 ILE A N 1
ATOM 694 C CA . ILE A 1 88 ? -10.685 1.755 2.229 1.00 67.38 88 ILE A CA 1
ATOM 695 C C . ILE A 1 88 ? -10.878 1.050 0.892 1.00 67.38 88 ILE A C 1
ATOM 697 O O . ILE A 1 88 ? -9.920 0.793 0.177 1.00 67.38 88 ILE A O 1
ATOM 701 N N . MET A 1 89 ? -12.137 0.808 0.539 1.00 72.50 89 MET A N 1
ATOM 702 C CA . MET A 1 89 ? -12.514 0.180 -0.718 1.00 72.50 89 MET A CA 1
ATOM 703 C C . MET A 1 89 ? -12.090 0.992 -1.949 1.00 72.50 89 MET A C 1
ATOM 705 O O . MET A 1 89 ? -11.709 0.397 -2.944 1.00 72.50 89 MET A O 1
ATOM 709 N N . GLU A 1 90 ? -12.162 2.324 -1.919 1.00 73.50 90 GLU A N 1
ATOM 710 C CA . GLU A 1 90 ? -11.802 3.181 -3.061 1.00 73.50 90 GLU A CA 1
ATOM 711 C C . GLU A 1 90 ? -10.288 3.312 -3.217 1.00 73.50 90 GLU A C 1
ATOM 713 O O . GLU A 1 90 ? -9.776 3.173 -4.324 1.00 73.50 90 GLU A O 1
ATOM 718 N N . VAL A 1 91 ? -9.571 3.481 -2.104 1.00 75.06 91 VAL A N 1
ATOM 719 C CA . VAL A 1 91 ? -8.104 3.485 -2.085 1.00 75.06 91 VAL A CA 1
ATOM 720 C C . VAL A 1 91 ? -7.571 2.113 -2.509 1.00 75.06 91 VAL A C 1
ATOM 722 O O . VAL A 1 91 ? -6.718 2.027 -3.385 1.00 75.06 91 VAL A O 1
ATOM 725 N N . MET A 1 92 ? -8.149 1.020 -1.999 1.00 78.31 92 MET A N 1
ATOM 726 C CA . MET A 1 92 ? -7.817 -0.346 -2.420 1.00 78.31 92 MET A CA 1
ATOM 727 C C . MET A 1 92 ? -8.105 -0.571 -3.911 1.00 78.31 92 MET A C 1
ATOM 729 O O . MET A 1 92 ? -7.267 -1.138 -4.610 1.00 78.31 92 MET A O 1
ATOM 733 N N . LEU A 1 93 ? -9.258 -0.120 -4.421 1.00 82.44 93 LEU A N 1
ATOM 734 C CA . LEU A 1 93 ? -9.606 -0.235 -5.841 1.00 82.44 93 LEU A CA 1
ATOM 735 C C . LEU A 1 93 ? -8.594 0.513 -6.720 1.00 82.44 93 LEU A C 1
ATOM 737 O O . LEU A 1 93 ? -8.138 -0.032 -7.724 1.00 82.44 93 LEU A O 1
ATOM 741 N N . TYR A 1 94 ? -8.214 1.730 -6.325 1.00 80.50 94 TYR A N 1
ATOM 742 C CA . TYR A 1 94 ? -7.218 2.541 -7.021 1.00 80.50 94 TYR A CA 1
ATOM 743 C C . TYR A 1 94 ? -5.832 1.889 -7.028 1.00 80.50 94 TYR A C 1
ATOM 745 O O . TYR A 1 94 ? -5.208 1.761 -8.087 1.00 80.50 94 TYR A O 1
ATOM 753 N N . ALA A 1 95 ? -5.383 1.412 -5.866 1.00 81.69 95 ALA A N 1
ATOM 754 C CA . ALA A 1 95 ? -4.113 0.718 -5.708 1.00 81.69 95 ALA A CA 1
ATOM 755 C C . ALA A 1 95 ? -4.046 -0.546 -6.581 1.00 81.69 95 ALA A C 1
ATOM 757 O O . ALA A 1 95 ? -3.068 -0.758 -7.303 1.00 81.69 95 ALA A O 1
ATOM 758 N N . VAL A 1 96 ? -5.104 -1.367 -6.575 1.00 82.44 96 VAL A N 1
ATOM 759 C CA . VAL A 1 96 ? -5.179 -2.594 -7.386 1.00 82.44 96 VAL A CA 1
ATOM 760 C C . VAL A 1 96 ? -5.234 -2.266 -8.878 1.00 82.44 96 VAL A C 1
ATOM 762 O O . VAL A 1 96 ? -4.492 -2.871 -9.651 1.00 82.44 96 VAL A O 1
ATOM 765 N N . ALA A 1 97 ? -6.049 -1.291 -9.291 1.00 85.31 97 ALA A N 1
ATOM 766 C CA . ALA A 1 97 ? -6.161 -0.886 -10.691 1.00 85.31 97 ALA A CA 1
ATOM 767 C C . ALA A 1 97 ? -4.819 -0.395 -11.251 1.00 85.31 97 ALA A C 1
ATOM 769 O O . ALA A 1 97 ? -4.395 -0.823 -12.324 1.00 85.31 97 ALA A O 1
ATOM 770 N N . ARG A 1 98 ? -4.102 0.450 -10.501 1.00 79.69 98 ARG A N 1
ATOM 771 C CA . ARG A 1 98 ? -2.793 0.961 -10.919 1.00 79.69 98 ARG A CA 1
ATOM 772 C C . ARG A 1 98 ? -1.731 -0.143 -10.958 1.00 79.69 98 ARG A C 1
ATOM 774 O O . ARG A 1 98 ? -0.941 -0.184 -11.898 1.00 79.69 98 ARG A O 1
ATOM 781 N N . LYS A 1 99 ? -1.739 -1.072 -9.992 1.00 80.56 99 LYS A N 1
ATOM 782 C CA . LYS A 1 99 ? -0.851 -2.248 -9.997 1.00 80.56 99 LYS A CA 1
ATOM 783 C C . LYS A 1 99 ? -1.106 -3.143 -11.216 1.00 80.56 99 LYS A C 1
ATOM 785 O O . LYS A 1 99 ? -0.153 -3.599 -11.841 1.00 80.56 99 LYS A O 1
ATOM 790 N N . LEU A 1 100 ? -2.364 -3.353 -11.600 1.00 84.69 100 LEU A N 1
ATOM 791 C CA . LEU A 1 100 ? -2.713 -4.167 -12.767 1.00 84.69 100 LEU A CA 1
ATOM 792 C C . LEU A 1 100 ? -2.145 -3.591 -14.076 1.00 84.69 100 LEU A C 1
ATOM 794 O O . LEU A 1 100 ? -1.674 -4.353 -14.913 1.00 84.69 100 LEU A O 1
ATOM 798 N N . LEU A 1 101 ? -2.127 -2.261 -14.228 1.00 79.06 101 LEU A N 1
ATOM 799 C CA . LEU A 1 101 ? -1.585 -1.592 -15.421 1.00 79.06 101 LEU A CA 1
ATOM 800 C C . LEU A 1 101 ? -0.069 -1.761 -15.592 1.00 79.06 101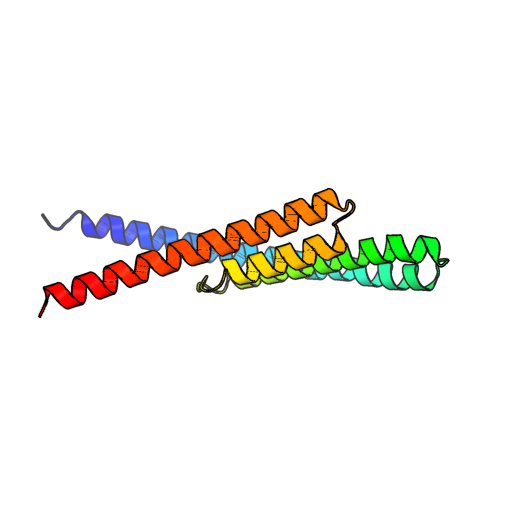 LEU A C 1
ATOM 802 O O . LEU A 1 101 ? 0.417 -1.744 -16.717 1.00 79.06 101 LEU A O 1
ATOM 806 N N . VAL A 1 102 ? 0.679 -1.892 -14.496 1.00 78.12 102 VAL A N 1
ATOM 807 C CA . VAL A 1 102 ? 2.152 -1.952 -14.534 1.00 78.12 102 VAL A CA 1
ATOM 808 C C . VAL A 1 102 ? 2.677 -3.388 -14.537 1.00 78.12 102 VAL A C 1
ATOM 810 O O . VAL A 1 102 ? 3.718 -3.657 -15.132 1.00 78.12 102 VAL A O 1
ATOM 813 N N . TYR A 1 103 ? 1.960 -4.318 -13.902 1.00 76.62 103 TYR A N 1
ATOM 814 C CA . TYR A 1 103 ? 2.404 -5.706 -13.719 1.00 76.62 103 TYR A CA 1
ATOM 815 C C . TYR A 1 103 ? 1.576 -6.742 -14.480 1.00 76.62 103 TYR A C 1
ATOM 817 O O . TYR A 1 103 ? 1.896 -7.924 -14.416 1.00 76.62 103 TYR A O 1
ATOM 825 N N . GLY A 1 104 ? 0.503 -6.342 -15.162 1.00 75.19 104 GLY A N 1
ATOM 826 C CA . GLY A 1 104 ? -0.273 -7.248 -15.999 1.00 75.19 104 GLY A CA 1
ATOM 827 C C . GLY A 1 104 ? 0.566 -7.718 -17.181 1.00 75.19 104 GLY A C 1
ATOM 828 O O . GLY A 1 104 ? 0.694 -6.999 -18.168 1.00 75.19 104 GLY A O 1
ATOM 829 N N . THR A 1 105 ? 1.165 -8.903 -17.069 1.00 73.50 105 THR A N 1
ATOM 830 C CA . THR A 1 105 ? 2.057 -9.433 -18.106 1.00 73.50 105 THR A CA 1
ATOM 831 C C . THR A 1 105 ? 1.301 -10.196 -19.184 1.00 73.50 105 THR A C 1
ATOM 833 O O . THR A 1 105 ? 1.659 -10.119 -20.358 1.00 73.50 105 THR A O 1
ATOM 836 N N . SER A 1 106 ? 0.221 -10.887 -18.814 1.00 85.69 106 SER A N 1
ATOM 837 C CA . SER A 1 106 ? -0.635 -11.617 -19.749 1.00 85.69 106 SER A CA 1
ATOM 838 C C . SER A 1 106 ? -2.022 -10.988 -19.867 1.00 85.69 106 SER A C 1
ATOM 840 O O . SER A 1 106 ? -2.624 -10.563 -18.880 1.00 85.69 106 SER A O 1
ATOM 842 N N . ALA A 1 107 ? -2.584 -11.002 -21.078 1.00 85.88 107 ALA A N 1
ATOM 843 C CA . ALA A 1 107 ? -3.947 -10.534 -21.333 1.00 85.88 107 ALA A CA 1
ATOM 844 C C . ALA A 1 107 ? -4.989 -11.248 -20.448 1.00 85.88 107 ALA A C 1
ATOM 846 O O . ALA A 1 107 ? 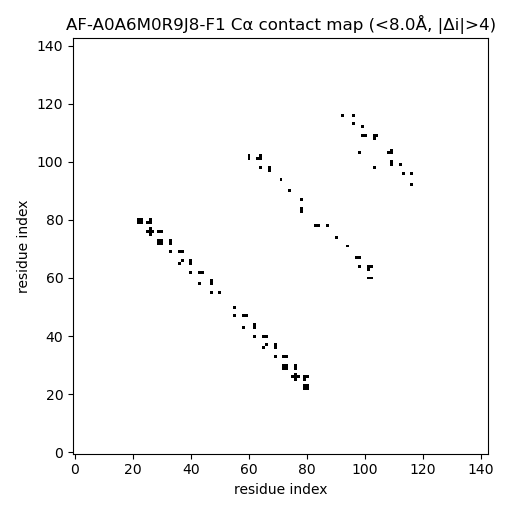-5.963 -10.630 -20.023 1.00 85.88 107 ALA A O 1
ATOM 847 N N . LEU A 1 108 ? -4.761 -12.526 -20.117 1.00 88.19 108 LEU A N 1
ATOM 848 C CA . LEU A 1 108 ? -5.630 -13.290 -19.215 1.00 88.19 108 LEU A CA 1
ATOM 849 C C . LEU A 1 108 ? -5.530 -12.823 -17.757 1.00 88.19 108 LEU A C 1
ATOM 851 O O . LEU A 1 108 ? -6.546 -12.763 -17.070 1.00 88.19 108 LEU A O 1
ATOM 855 N N . GLU A 1 109 ? -4.334 -12.462 -17.288 1.00 85.50 109 GLU A N 1
ATOM 856 C CA . GLU A 1 109 ? -4.128 -11.932 -15.932 1.00 85.50 109 GLU A CA 1
ATOM 857 C C . GLU A 1 109 ? -4.815 -10.579 -15.768 1.00 85.50 109 GLU A C 1
ATOM 859 O O . GLU A 1 109 ? -5.490 -10.337 -14.768 1.00 85.50 109 GLU A O 1
ATOM 864 N N . ILE A 1 110 ? -4.694 -9.720 -16.785 1.00 87.50 110 ILE A N 1
ATOM 865 C CA . ILE A 1 110 ? -5.386 -8.432 -16.823 1.00 87.50 110 ILE A CA 1
ATOM 866 C C . ILE A 1 110 ? -6.898 -8.655 -16.829 1.00 87.50 110 ILE A C 1
ATOM 868 O O . ILE A 1 110 ? -7.602 -8.046 -16.027 1.00 87.50 110 ILE A O 1
ATOM 872 N N . LEU A 1 111 ? -7.403 -9.558 -17.674 1.00 89.38 111 LEU A N 1
ATOM 873 C CA . LEU A 1 111 ? -8.832 -9.870 -17.749 1.00 89.38 111 LEU A CA 1
ATOM 874 C C . LEU A 1 111 ? -9.386 -10.355 -16.398 1.00 89.38 111 LEU A C 1
ATOM 876 O O . LEU A 1 111 ? -10.413 -9.854 -15.942 1.00 89.38 111 LEU A O 1
ATOM 880 N N . LEU A 1 112 ? -8.692 -11.285 -15.736 1.00 89.69 112 LEU A N 1
ATOM 881 C CA . LEU A 1 112 ? -9.070 -11.792 -14.412 1.00 89.69 112 LEU A CA 1
ATOM 882 C C . LEU A 1 112 ? -8.985 -10.704 -13.332 1.00 89.69 112 LEU A C 1
ATOM 884 O O . LEU A 1 112 ? -9.864 -10.619 -12.472 1.00 89.69 112 LEU A O 1
ATOM 888 N N . GLY A 1 113 ? -7.968 -9.841 -13.390 1.00 87.06 113 GLY A N 1
ATOM 889 C CA . GLY A 1 113 ? -7.823 -8.700 -12.488 1.00 87.06 113 GLY A CA 1
ATOM 890 C C . GLY A 1 113 ? -8.963 -7.690 -12.633 1.00 87.06 113 GLY A C 1
ATOM 891 O O . GLY A 1 113 ? -9.550 -7.275 -11.633 1.00 87.06 113 GLY A O 1
ATOM 892 N N . VAL A 1 114 ? -9.340 -7.350 -13.868 1.00 90.00 114 VAL A N 1
ATOM 893 C CA . VAL A 1 114 ? -10.488 -6.475 -14.150 1.00 90.00 114 VAL A CA 1
ATOM 894 C C . VAL A 1 114 ? -11.793 -7.125 -13.687 1.00 90.00 114 VAL A C 1
ATOM 896 O O . VAL A 1 114 ? -12.608 -6.457 -13.051 1.00 90.00 114 VAL A O 1
ATOM 899 N N . LEU A 1 115 ? -11.985 -8.426 -13.926 1.00 91.88 115 LEU A N 1
ATOM 900 C CA . LEU A 1 115 ? -13.173 -9.148 -13.463 1.00 91.88 115 LEU A CA 1
ATOM 901 C C . LEU A 1 115 ? -13.296 -9.120 -11.930 1.00 91.88 115 LEU A C 1
ATOM 903 O O . LEU A 1 115 ? -14.381 -8.891 -11.399 1.00 91.88 115 LEU A O 1
ATOM 907 N N . SER A 1 116 ? -12.176 -9.259 -11.217 1.00 89.00 116 SER A N 1
ATOM 908 C CA . SER A 1 116 ? -12.126 -9.124 -9.758 1.00 89.00 116 SER A CA 1
ATOM 909 C C . SER A 1 116 ? -12.557 -7.727 -9.286 1.00 89.00 116 SER A C 1
ATOM 911 O O . SER A 1 116 ? -13.388 -7.609 -8.382 1.00 89.00 116 SER A O 1
ATOM 913 N N . LEU A 1 117 ? -12.086 -6.658 -9.946 1.00 88.44 117 LEU A N 1
ATOM 914 C CA . LEU A 1 117 ? -12.515 -5.281 -9.653 1.00 88.44 117 LEU A CA 1
ATOM 915 C C . LEU A 1 117 ? -14.030 -5.098 -9.856 1.00 88.44 117 LEU A C 1
ATOM 917 O O . LEU A 1 117 ? -14.693 -4.470 -9.025 1.00 88.44 117 LEU A O 1
ATOM 921 N N . VAL A 1 118 ? -14.592 -5.687 -10.917 1.00 89.88 118 VAL A N 1
ATOM 922 C CA . VAL A 1 118 ? -16.040 -5.672 -11.190 1.00 89.88 118 VAL A CA 1
ATOM 923 C C . VAL A 1 118 ? -16.819 -6.379 -10.079 1.00 89.88 118 VAL A C 1
ATOM 925 O O . VAL A 1 118 ? -17.804 -5.831 -9.579 1.00 89.88 118 VAL A O 1
ATOM 928 N N . CYS A 1 119 ? -16.368 -7.554 -9.633 1.00 89.06 119 CYS A N 1
ATOM 929 C CA . CYS A 1 119 ? -17.000 -8.279 -8.529 1.00 89.06 119 CYS A CA 1
ATOM 930 C C . CYS A 1 119 ? -16.990 -7.469 -7.223 1.00 89.06 119 CYS A C 1
ATOM 932 O O . CYS A 1 119 ? -18.022 -7.364 -6.557 1.00 89.06 119 CYS A O 1
ATOM 934 N N . ILE A 1 120 ? -15.861 -6.843 -6.875 1.00 85.88 120 ILE A N 1
ATOM 935 C CA . ILE A 1 120 ? -15.737 -5.987 -5.683 1.00 85.88 120 ILE A CA 1
ATOM 936 C C . ILE A 1 120 ? -16.731 -4.819 -5.746 1.00 85.88 120 ILE A C 1
ATOM 938 O O . ILE A 1 120 ? -17.410 -4.511 -4.759 1.00 85.88 120 ILE A O 1
ATOM 942 N N . PHE A 1 121 ? -16.859 -4.187 -6.913 1.00 84.19 121 PHE A N 1
ATOM 943 C CA . PHE A 1 121 ? -17.804 -3.094 -7.122 1.00 84.19 121 PHE A CA 1
ATOM 944 C C . PHE A 1 121 ? -19.264 -3.555 -6.986 1.00 84.19 121 PHE A C 1
ATOM 946 O O . PHE A 1 121 ? -20.083 -2.861 -6.377 1.00 84.19 121 PHE A O 1
ATOM 953 N N . PHE A 1 122 ? -19.582 -4.750 -7.488 1.00 87.56 122 PHE A N 1
ATOM 954 C CA . PHE A 1 122 ? -20.911 -5.345 -7.367 1.00 87.56 122 PHE A CA 1
ATOM 955 C C . PHE A 1 122 ? -21.283 -5.634 -5.905 1.00 87.56 122 PHE A C 1
ATOM 957 O O . PHE A 1 122 ? -22.367 -5.259 -5.455 1.00 87.56 122 PHE A O 1
ATOM 964 N N . ILE A 1 123 ? -20.357 -6.205 -5.128 1.00 84.56 123 ILE A N 1
ATOM 965 C CA . ILE A 1 123 ? -20.542 -6.447 -3.688 1.00 84.56 123 ILE A CA 1
ATOM 966 C C . ILE A 1 123 ? -20.766 -5.124 -2.943 1.00 84.56 123 ILE A C 1
ATOM 968 O O . ILE A 1 123 ? -21.691 -5.023 -2.135 1.00 84.56 123 ILE A O 1
ATOM 972 N N . LYS A 1 124 ? -19.977 -4.082 -3.251 1.00 80.00 124 LYS A N 1
ATOM 973 C CA . LYS A 1 124 ? -20.165 -2.737 -2.677 1.00 80.00 124 LYS A CA 1
ATOM 974 C C . LYS A 1 124 ? -21.577 -2.217 -2.948 1.00 80.00 124 LYS A C 1
ATOM 976 O O . LYS A 1 124 ? -22.236 -1.734 -2.028 1.00 80.00 124 LYS A O 1
ATOM 981 N N . ARG A 1 125 ? -22.050 -2.322 -4.195 1.00 81.31 125 ARG A N 1
ATOM 982 C CA . ARG A 1 125 ? -23.394 -1.872 -4.583 1.00 81.31 125 ARG A CA 1
ATOM 983 C C . ARG A 1 125 ? -24.480 -2.617 -3.806 1.00 81.31 125 ARG A C 1
ATOM 985 O O . ARG A 1 125 ? -25.402 -1.972 -3.314 1.00 81.31 125 ARG A O 1
ATOM 992 N N . TYR A 1 126 ? -24.351 -3.934 -3.664 1.00 80.62 126 TYR A N 1
ATOM 993 C CA . TYR A 1 126 ? -25.335 -4.766 -2.973 1.00 80.62 126 TYR A CA 1
ATOM 994 C C . TYR A 1 126 ? -25.401 -4.476 -1.464 1.00 80.62 126 TYR A C 1
ATOM 996 O O . TYR A 1 126 ? -26.485 -4.276 -0.915 1.00 80.62 126 TYR A O 1
ATOM 1004 N N . LEU A 1 127 ? -24.245 -4.361 -0.800 1.00 72.94 127 LEU A N 1
ATOM 1005 C CA . LEU A 1 127 ? -24.173 -4.080 0.638 1.00 72.94 127 LEU A CA 1
ATOM 1006 C C . LEU A 1 127 ? -24.725 -2.690 0.995 1.00 72.94 127 LEU A C 1
ATOM 1008 O O . LEU A 1 127 ? -25.438 -2.539 1.986 1.00 72.94 127 LEU A O 1
ATOM 1012 N N . VAL A 1 128 ? -24.421 -1.673 0.182 1.00 68.06 128 VAL A N 1
ATOM 1013 C CA . VAL A 1 128 ? -24.921 -0.305 0.399 1.00 68.06 128 VAL A CA 1
ATOM 1014 C C . VAL A 1 128 ? -26.429 -0.217 0.141 1.00 68.06 128 VAL A C 1
ATOM 1016 O O . VAL A 1 128 ? -27.125 0.470 0.885 1.00 68.06 128 VAL A O 1
ATOM 1019 N N . SER A 1 129 ? -26.952 -0.948 -0.851 1.00 62.19 129 SER A N 1
ATOM 1020 C CA . SER A 1 129 ? -28.393 -0.975 -1.141 1.00 62.19 129 SER A CA 1
ATOM 1021 C C . SER A 1 129 ? -29.202 -1.579 0.013 1.00 62.19 129 SER A C 1
ATOM 1023 O O . SER A 1 129 ? -30.189 -0.991 0.440 1.00 62.19 129 SER A O 1
ATOM 1025 N N . SER A 1 130 ? -28.736 -2.686 0.604 1.00 58.78 130 SER A N 1
ATOM 1026 C CA . SER A 1 130 ? -29.439 -3.348 1.716 1.00 58.78 130 SER A CA 1
ATOM 1027 C C . SER A 1 130 ? -29.518 -2.489 2.990 1.00 58.78 130 SER A C 1
ATOM 1029 O O . SER A 1 130 ? -30.480 -2.585 3.757 1.00 58.78 130 SER A O 1
ATOM 1031 N N . LYS A 1 131 ? -28.532 -1.615 3.230 1.00 57.78 131 LYS A N 1
ATOM 1032 C CA . LYS A 1 131 ? -28.534 -0.731 4.405 1.00 57.78 131 LYS A CA 1
ATOM 1033 C C . LYS A 1 131 ? -29.600 0.365 4.308 1.00 57.78 131 LYS A C 1
ATOM 1035 O O . LYS A 1 131 ? -30.184 0.714 5.328 1.00 57.78 131 LYS A O 1
ATOM 1040 N N . ASN A 1 132 ? -29.884 0.863 3.106 1.00 59.16 132 ASN A N 1
ATOM 1041 C CA . ASN A 1 132 ? -30.887 1.911 2.898 1.00 59.16 132 ASN A CA 1
ATOM 1042 C C . ASN A 1 132 ? -32.323 1.373 2.996 1.00 59.16 132 ASN A C 1
ATOM 1044 O O . ASN A 1 132 ? -33.172 2.029 3.595 1.00 59.16 132 ASN A O 1
ATOM 1048 N N . ASP A 1 133 ? -32.579 0.154 2.519 1.00 60.31 133 ASP A N 1
ATOM 1049 C CA . ASP A 1 133 ? -33.921 -0.446 2.561 1.00 60.31 133 ASP A CA 1
ATOM 1050 C C . ASP A 1 133 ? -34.403 -0.710 4.003 1.00 60.31 133 ASP A C 1
ATOM 1052 O O . ASP A 1 133 ? -35.582 -0.553 4.321 1.00 60.31 133 ASP A O 1
ATOM 1056 N N . ASN A 1 134 ? -33.483 -1.049 4.914 1.00 59.44 134 ASN A N 1
ATOM 1057 C CA . ASN A 1 134 ? -33.791 -1.278 6.331 1.00 59.44 134 ASN A CA 1
ATOM 1058 C C . ASN A 1 134 ? -34.009 0.017 7.138 1.00 59.44 134 ASN A C 1
ATOM 1060 O O . ASN A 1 134 ? -34.670 -0.020 8.178 1.00 59.44 134 ASN A O 1
ATOM 1064 N N . LEU A 1 135 ? -33.471 1.153 6.682 1.00 60.88 135 LEU A N 1
ATOM 1065 C CA . LEU A 1 135 ? -33.694 2.459 7.315 1.00 60.88 135 LEU A CA 1
ATOM 1066 C C . LEU A 1 135 ? -35.069 3.020 6.928 1.00 60.88 135 LEU A C 1
ATOM 1068 O O . LEU A 1 135 ? -35.837 3.408 7.803 1.00 60.88 135 LEU A O 1
ATOM 1072 N N . ILE A 1 136 ? -35.431 2.924 5.644 1.00 62.47 136 ILE A N 1
ATOM 1073 C CA . ILE A 1 136 ? -36.738 3.365 5.128 1.00 62.47 136 ILE A CA 1
ATOM 1074 C C . ILE A 1 136 ? -37.881 2.525 5.724 1.00 62.47 136 ILE A C 1
ATOM 1076 O O . ILE A 1 136 ? -38.970 3.033 5.996 1.00 62.47 136 ILE A O 1
ATOM 1080 N N . LYS A 1 137 ? -37.653 1.230 5.976 1.00 59.75 137 LYS A N 1
ATOM 1081 C CA . LYS A 1 137 ? -38.668 0.359 6.584 1.00 59.75 137 LYS A CA 1
ATOM 1082 C C . LYS A 1 137 ? -38.914 0.655 8.070 1.00 59.75 137 LYS A C 1
ATOM 1084 O O . LYS A 1 137 ? -40.036 0.466 8.520 1.00 59.75 137 LYS A O 1
ATOM 1089 N N . ASN A 1 138 ? -37.914 1.128 8.819 1.00 59.22 138 ASN A N 1
ATOM 1090 C CA . ASN A 1 138 ? -38.082 1.475 10.238 1.00 59.22 138 ASN A CA 1
ATOM 1091 C C . ASN A 1 138 ? -38.770 2.835 10.448 1.00 59.22 138 ASN A C 1
ATOM 1093 O O . ASN A 1 138 ? -39.550 2.962 11.387 1.00 59.22 138 ASN A O 1
ATOM 1097 N N . GLU A 1 139 ? -38.558 3.823 9.570 1.00 60.12 139 GLU A N 1
ATOM 1098 C CA . GLU A 1 139 ? -39.282 5.108 9.647 1.00 60.12 139 GLU A CA 1
ATOM 1099 C C . GLU A 1 139 ? -40.785 4.953 9.371 1.00 60.12 139 GLU A C 1
ATOM 1101 O O . GLU A 1 139 ? -41.601 5.587 10.032 1.00 60.12 139 GLU A O 1
ATOM 1106 N N . ASN A 1 140 ? -41.172 4.054 8.462 1.00 61.31 140 ASN A N 1
ATOM 1107 C CA . ASN A 1 140 ? -42.580 3.826 8.114 1.00 61.31 140 ASN A CA 1
ATOM 1108 C C . ASN A 1 140 ? -43.379 3.009 9.150 1.00 61.31 140 ASN A C 1
ATOM 1110 O O . ASN A 1 140 ? -44.587 2.882 9.004 1.00 61.31 140 ASN A O 1
ATOM 1114 N N . ILE A 1 141 ? -42.732 2.425 10.166 1.00 62.78 141 ILE A N 1
ATOM 1115 C CA . ILE A 1 141 ? -43.404 1.661 11.241 1.00 62.78 141 ILE A CA 1
ATOM 1116 C C . ILE A 1 141 ? -43.583 2.533 12.504 1.00 62.78 141 ILE A C 1
ATOM 1118 O O . ILE A 1 141 ? -44.312 2.160 13.419 1.00 62.78 141 ILE A O 1
ATOM 1122 N N . SER A 1 142 ? -42.931 3.701 12.557 1.00 57.00 142 SER A N 1
ATOM 1123 C CA . SER A 1 142 ? -42.987 4.642 13.685 1.00 57.00 142 SER A CA 1
ATOM 1124 C C . SER A 1 142 ? -43.965 5.814 13.483 1.00 57.00 142 SER A C 1
ATOM 1126 O O . SER A 1 142 ? -44.094 6.629 14.400 1.00 57.00 142 SER A O 1
ATOM 1128 N N . ASN A 1 143 ? -44.626 5.905 12.325 1.00 49.25 143 ASN A N 1
ATOM 1129 C CA . ASN A 1 143 ? -45.697 6.862 12.004 1.00 49.25 143 ASN A CA 1
ATOM 1130 C C . ASN A 1 143 ? -47.024 6.120 11.827 1.00 49.25 143 ASN A C 1
ATOM 1132 O O . ASN A 1 143 ? -48.072 6.747 12.089 1.00 49.25 143 ASN A O 1
#

Solvent-accessible surface area (backbone atoms only — not comparable to full-atom values): 8006 Å² total; per-residue (Å²): 147,81,71,68,64,61,59,54,52,58,49,49,54,52,50,52,54,52,50,53,55,49,36,54,53,52,27,51,53,39,53,52,51,40,58,58,57,53,52,56,53,57,58,47,54,60,50,46,75,74,50,59,78,75,64,28,52,61,48,49,44,54,47,51,48,52,51,52,53,40,51,52,41,51,51,50,28,51,53,54,72,43,92,66,69,88,46,52,67,55,56,50,50,51,53,52,53,57,48,44,75,65,65,48,82,43,75,66,56,39,52,53,51,53,51,50,54,51,51,53,52,52,51,52,54,52,57,57,50,56,56,51,57,59,51,60,55,53,59,68,74,77,114

Mean predicted aligned error: 11.13 Å

Organism: NCBI:txid1622073

Nearest PDB structures (foldseek):
  4ilo-assembly1_A  TM=4.560E-01  e=2.762E+00  Chlamydia trachomatis L2/434/Bu

Radius of gyration: 22.86 Å; Cα contacts (8 Å, |Δi|>4): 58; chains: 1; bounding box: 68×22×66 Å